Protein AF-A0A1Q6Q8V8-F1 (afdb_monomer)

Radius of gyration: 35.34 Å; Cα contacts (8 Å, |Δi|>4): 88; chains: 1; bounding box: 80×62×66 Å

Sequence (144 aa):
MAHITAYHRNDIAAAMKIPPEDFRWYAAFHDEGNHPHVHMMAWSVNPNQAYLSKDGIRQIKSTLTNQIFRQELLHVYEQKSKSRDELVVAARKAMLELAKAMREMTCTLGHYDAGFTLRTYTHATRQKQDEAAQTMGSFMAQVM

Solvent-accessible surface area (backbone atoms only — not comparable to full-atom values): 8288 Å² total; per-residue (Å²): 110,72,67,58,57,60,72,44,41,57,61,47,20,54,38,24,63,26,59,65,90,44,45,46,72,52,70,49,80,43,82,61,78,94,57,63,45,69,53,74,50,75,48,42,79,47,88,91,46,56,53,81,43,75,66,24,52,51,48,46,50,49,57,50,48,54,63,75,42,40,71,62,50,50,54,52,50,51,55,51,50,54,55,49,52,54,50,52,52,53,51,52,52,53,50,50,53,50,53,47,52,55,48,47,56,52,55,73,76,53,78,70,58,86,63,46,78,62,45,68,73,64,66,57,50,70,66,57,52,51,52,51,49,50,53,53,51,54,51,53,66,72,76,107

Secondary structure (DSSP, 8-state):
-HHHHHHTHHHHHHHTT--TTTEEEEEEEE--TT--EEEEEEEESSTT-----HHHHHHHHHHHHHHHTHHHHHHHHHHHHHHHHHHHHHHHHHHHHHHHHHHHHHHHT----TTHHHHTTT-S-HHHHHHHHHHHHHHHHHH-

Foldseek 3Di:
DVVLCVVCQVVLCVLFQHDSVQKDKDKDWDCPPVDTDIDMDIDGPDPPGTDNDPVSVVSVCVSSCCVVCVVVVVVVVVVVVVVVVVVVVVVVVVVVVVVVVVVVVCPVVPDDDPCPVVVVVVPPPVVNVVVVVVVVVVVVVVVD

Structure (mmCIF, N/CA/C/O backbone):
data_AF-A0A1Q6Q8V8-F1
#
_entry.id   AF-A0A1Q6Q8V8-F1
#
loop_
_atom_site.group_PDB
_atom_site.id
_atom_site.type_symbol
_atom_site.label_atom_id
_atom_site.label_alt_id
_atom_site.label_comp_id
_atom_site.label_asym_id
_atom_site.label_entity_id
_atom_site.label_seq_id
_atom_site.pdbx_PDB_ins_code
_atom_site.Cartn_x
_atom_site.Cartn_y
_atom_site.Cartn_z
_atom_site.occupancy
_atom_site.B_iso_or_equiv
_atom_site.auth_seq_id
_atom_site.auth_comp_id
_atom_site.auth_asym_id
_atom_site.auth_atom_id
_atom_site.pdbx_PDB_model_num
ATOM 1 N N . MET A 1 1 ? -16.178 -6.778 0.808 1.00 59.44 1 MET A N 1
ATOM 2 C CA . MET A 1 1 ? -15.399 -5.843 1.655 1.00 59.44 1 MET A CA 1
ATOM 3 C C . MET A 1 1 ? -15.274 -6.291 3.112 1.00 59.44 1 MET A C 1
ATOM 5 O O . MET A 1 1 ? -14.147 -6.384 3.572 1.00 59.44 1 MET A O 1
ATOM 9 N N . ALA A 1 2 ? -16.348 -6.667 3.821 1.00 60.12 2 ALA A N 1
ATOM 10 C CA . ALA A 1 2 ? -16.251 -7.135 5.219 1.00 60.12 2 ALA A CA 1
ATOM 11 C C . ALA A 1 2 ? -15.262 -8.310 5.443 1.00 60.12 2 ALA A C 1
ATOM 13 O O . ALA A 1 2 ? -14.530 -8.327 6.429 1.00 60.12 2 ALA A O 1
ATOM 14 N N . HIS A 1 3 ? -15.163 -9.246 4.489 1.00 74.38 3 HIS A N 1
ATOM 15 C CA . HIS A 1 3 ? -14.186 -10.345 4.535 1.00 74.38 3 HIS A CA 1
ATOM 16 C C . HIS A 1 3 ? -12.719 -9.888 4.459 1.00 74.38 3 HIS A C 1
ATOM 18 O O . HIS A 1 3 ? -11.853 -10.540 5.031 1.00 74.38 3 HIS A O 1
ATOM 24 N N . ILE A 1 4 ? -12.432 -8.765 3.790 1.00 76.62 4 ILE A N 1
ATOM 25 C CA . ILE A 1 4 ? -11.065 -8.234 3.644 1.00 76.62 4 ILE A CA 1
ATOM 26 C C . ILE A 1 4 ? -10.584 -7.663 4.978 1.00 76.62 4 ILE A C 1
ATOM 28 O O . ILE A 1 4 ? -9.469 -7.948 5.412 1.00 76.62 4 ILE A O 1
ATOM 32 N N . THR A 1 5 ? -11.445 -6.913 5.667 1.00 74.88 5 THR A N 1
ATOM 33 C CA . THR A 1 5 ? -11.140 -6.382 6.999 1.00 74.88 5 THR A CA 1
ATOM 34 C C . THR A 1 5 ? -10.969 -7.502 8.026 1.00 74.88 5 THR A C 1
ATOM 36 O O . THR A 1 5 ? -10.055 -7.445 8.844 1.00 74.88 5 THR A O 1
ATOM 39 N N . ALA A 1 6 ? -11.789 -8.556 7.945 1.00 81.38 6 ALA A N 1
ATOM 40 C CA . ALA A 1 6 ? -11.649 -9.732 8.800 1.00 81.38 6 ALA A CA 1
ATOM 41 C C . ALA A 1 6 ? -10.329 -10.481 8.559 1.00 81.38 6 ALA A C 1
ATOM 43 O O . ALA A 1 6 ? -9.670 -10.880 9.516 1.00 81.38 6 ALA A O 1
ATOM 44 N N . TYR A 1 7 ? -9.921 -10.628 7.296 1.00 88.25 7 TYR A N 1
ATOM 45 C CA . TYR A 1 7 ? -8.664 -11.277 6.927 1.00 88.25 7 TYR A CA 1
ATOM 46 C C . TYR A 1 7 ? -7.441 -10.524 7.477 1.00 88.25 7 TYR A C 1
ATOM 48 O O . TYR A 1 7 ? -6.540 -11.138 8.040 1.00 88.25 7 TYR A O 1
ATOM 56 N N . HIS A 1 8 ? -7.450 -9.190 7.409 1.00 91.62 8 HIS A N 1
ATOM 57 C CA . HIS A 1 8 ? -6.365 -8.336 7.914 1.00 91.62 8 HIS A CA 1
ATOM 58 C C . HIS A 1 8 ? -6.530 -7.894 9.372 1.00 91.62 8 HIS A C 1
ATOM 60 O O . HIS A 1 8 ? -5.829 -6.990 9.831 1.00 91.62 8 HIS A O 1
ATOM 66 N N . ARG A 1 9 ? -7.432 -8.525 10.133 1.00 92.75 9 ARG A N 1
ATOM 67 C CA . ARG A 1 9 ? -7.723 -8.167 11.530 1.00 92.75 9 ARG A CA 1
ATOM 68 C C . ARG A 1 9 ? -6.455 -8.012 12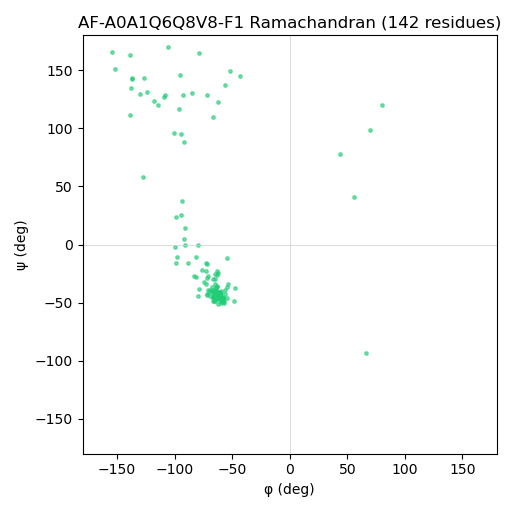.370 1.00 92.75 9 ARG A C 1
ATOM 70 O O . ARG A 1 9 ? -6.311 -7.029 13.091 1.00 92.75 9 ARG A O 1
ATOM 77 N N . ASN A 1 10 ? -5.549 -8.983 12.286 1.00 94.62 10 ASN A N 1
ATOM 78 C CA . ASN A 1 10 ? -4.348 -9.006 13.119 1.00 94.62 10 ASN A CA 1
ATOM 79 C C . ASN A 1 10 ? -3.302 -7.983 12.653 1.00 94.62 10 ASN A C 1
ATOM 81 O O . ASN A 1 10 ? -2.623 -7.400 13.493 1.00 94.62 10 ASN A O 1
ATOM 85 N N . ASP A 1 11 ? -3.223 -7.703 11.350 1.00 95.12 11 ASP A N 1
ATOM 86 C CA . ASP A 1 11 ? -2.351 -6.651 10.814 1.00 95.12 11 ASP A CA 1
ATOM 87 C C . ASP A 1 11 ? -2.797 -5.267 11.309 1.00 95.12 11 ASP A C 1
ATOM 89 O O . ASP A 1 11 ? -1.976 -4.444 11.718 1.00 95.12 11 ASP A O 1
ATOM 93 N N . ILE A 1 12 ? -4.113 -5.023 11.320 1.00 94.25 12 ILE A N 1
ATOM 94 C CA . ILE A 1 12 ? -4.708 -3.781 11.830 1.00 94.25 12 ILE A CA 1
ATOM 95 C C . ILE A 1 12 ? -4.477 -3.666 13.343 1.00 94.25 12 ILE A C 1
ATOM 97 O O . ILE A 1 12 ? -4.047 -2.613 13.815 1.00 94.25 12 ILE A O 1
ATOM 101 N N . ALA A 1 13 ? -4.698 -4.749 14.096 1.00 95.06 13 ALA A N 1
ATOM 102 C CA . ALA A 1 13 ? -4.440 -4.792 15.535 1.00 95.06 13 ALA A CA 1
ATOM 103 C C . ALA A 1 13 ? -2.971 -4.464 15.860 1.00 95.06 13 ALA A C 1
ATOM 105 O O . ALA A 1 13 ? -2.694 -3.600 16.694 1.00 95.06 13 ALA A O 1
ATOM 106 N N . ALA A 1 14 ? -2.030 -5.077 15.134 1.00 95.50 14 ALA A N 1
ATOM 107 C CA . ALA A 1 14 ? -0.600 -4.840 15.301 1.00 95.50 14 ALA A CA 1
ATOM 108 C C . ALA A 1 14 ? -0.214 -3.382 14.998 1.00 95.50 14 ALA A C 1
ATOM 110 O O . ALA A 1 14 ? 0.503 -2.759 15.782 1.00 95.50 14 ALA A O 1
ATOM 111 N N . ALA A 1 15 ? -0.743 -2.803 13.914 1.00 95.56 15 ALA A N 1
ATOM 112 C CA . ALA A 1 15 ? -0.498 -1.406 13.550 1.00 95.56 15 ALA A CA 1
ATOM 113 C C . ALA A 1 15 ? -1.034 -0.405 14.593 1.00 95.56 15 ALA A C 1
ATOM 115 O O . ALA A 1 15 ? -0.505 0.701 14.722 1.00 95.56 15 ALA A O 1
ATOM 116 N N . MET A 1 16 ? -2.057 -0.797 15.357 1.00 94.88 16 MET A N 1
ATOM 117 C CA . MET A 1 16 ? -2.611 -0.025 16.473 1.00 94.88 16 MET A CA 1
ATOM 118 C C . MET A 1 16 ? -1.956 -0.346 17.823 1.00 94.88 16 MET A C 1
ATOM 120 O O . MET A 1 16 ? -2.341 0.247 18.830 1.00 94.88 16 MET A O 1
ATOM 124 N N . LYS A 1 17 ? -0.981 -1.264 17.872 1.00 94.94 17 LYS A N 1
ATOM 125 C CA . LYS A 1 17 ? -0.380 -1.788 19.111 1.00 94.94 17 LYS A CA 1
ATOM 126 C C . LYS A 1 17 ? -1.420 -2.377 20.075 1.00 94.94 17 LYS A C 1
ATOM 128 O O . LYS A 1 17 ? -1.355 -2.148 21.282 1.00 94.94 17 LYS A O 1
ATOM 133 N N . ILE A 1 18 ? -2.394 -3.105 19.535 1.00 96.12 18 ILE A N 1
ATOM 134 C CA . ILE A 1 18 ? -3.420 -3.814 20.304 1.00 96.12 18 ILE A CA 1
ATOM 135 C C . ILE A 1 18 ? -3.140 -5.319 20.190 1.00 96.12 18 ILE A C 1
ATOM 137 O O . ILE A 1 18 ? -3.023 -5.815 19.065 1.00 96.12 18 ILE A O 1
ATOM 141 N N . PRO A 1 19 ? -3.043 -6.060 21.309 1.00 95.19 19 PRO A N 1
ATOM 142 C CA . PRO A 1 19 ? -2.992 -7.516 21.267 1.00 95.19 19 PRO A CA 1
ATOM 143 C C . PRO A 1 19 ? -4.213 -8.086 20.522 1.00 95.19 19 PRO A C 1
ATOM 145 O O . PRO A 1 19 ? -5.329 -7.594 20.719 1.00 95.19 19 PRO A O 1
ATOM 148 N N . PRO A 1 20 ? -4.059 -9.100 19.651 1.00 94.31 20 PRO A N 1
ATOM 149 C CA . PRO A 1 20 ? -5.176 -9.639 18.880 1.00 94.31 20 PRO A CA 1
ATOM 150 C C . PRO A 1 20 ? -6.383 -10.056 19.730 1.00 94.31 20 PRO A C 1
ATOM 152 O O . PRO A 1 20 ? -7.511 -9.909 19.279 1.00 94.31 20 PRO A O 1
ATOM 155 N N . GLU A 1 21 ? -6.191 -10.558 20.940 1.00 95.81 21 GLU A N 1
ATOM 156 C CA . GLU A 1 21 ? -7.236 -10.948 21.893 1.00 95.81 21 GLU A CA 1
ATOM 157 C C . GLU A 1 21 ? -8.110 -9.766 22.352 1.00 95.81 21 GLU A C 1
ATOM 159 O O . GLU A 1 21 ? -9.338 -9.890 22.460 1.00 95.81 21 GLU A O 1
ATOM 164 N N . ASP A 1 22 ? -7.496 -8.596 22.505 1.00 96.56 22 ASP A N 1
ATOM 165 C CA . ASP A 1 22 ? -8.126 -7.368 22.988 1.00 96.56 22 ASP A CA 1
ATOM 166 C C . ASP A 1 22 ? -8.753 -6.552 21.850 1.00 96.56 22 ASP A C 1
ATOM 168 O O . ASP A 1 22 ? -9.590 -5.675 22.074 1.00 96.56 22 ASP A O 1
ATOM 172 N N . PHE A 1 23 ? -8.387 -6.861 20.604 1.00 95.81 23 PHE A N 1
ATOM 173 C CA . PHE A 1 23 ? -8.828 -6.126 19.429 1.00 95.81 23 PHE A CA 1
ATOM 174 C C . PHE A 1 23 ? -10.307 -6.366 19.102 1.00 95.81 23 PHE A C 1
ATOM 176 O O . PHE A 1 23 ? -10.777 -7.505 18.950 1.00 95.81 23 PHE A O 1
ATOM 183 N N . ARG A 1 24 ? -11.051 -5.273 18.934 1.00 95.12 24 ARG A N 1
ATOM 184 C CA . ARG A 1 24 ? -12.440 -5.253 18.469 1.00 95.12 24 ARG A CA 1
ATOM 185 C C . ARG A 1 24 ? -12.555 -4.314 17.283 1.00 95.12 24 ARG A C 1
ATOM 187 O O . ARG A 1 24 ? -11.896 -3.279 17.225 1.00 95.12 24 ARG A O 1
ATOM 194 N N . TRP A 1 25 ? -13.390 -4.694 16.327 1.00 94.12 25 TRP A N 1
ATOM 195 C CA . TRP A 1 25 ? -13.631 -3.884 15.148 1.00 94.12 25 TRP A CA 1
ATOM 196 C C . TRP A 1 25 ? -15.029 -4.133 14.600 1.00 94.12 25 TRP A C 1
ATOM 198 O O . TRP A 1 25 ? -15.575 -5.226 14.738 1.00 94.12 25 TRP A O 1
ATOM 208 N N . TYR A 1 26 ? -15.575 -3.109 13.958 1.00 93.56 26 TYR A N 1
ATOM 209 C CA . TYR A 1 26 ? -16.769 -3.184 13.130 1.00 93.56 26 TYR A CA 1
ATOM 210 C C . TYR A 1 26 ? -16.533 -2.378 11.864 1.00 93.56 26 TYR A C 1
ATOM 212 O O . TYR A 1 26 ? -15.892 -1.327 11.901 1.00 93.56 26 TYR A O 1
ATOM 220 N N . ALA A 1 27 ? -17.058 -2.867 10.745 1.00 91.00 27 ALA A N 1
ATOM 221 C CA . ALA A 1 27 ? -17.010 -2.144 9.489 1.00 91.00 27 ALA A CA 1
ATOM 222 C C . ALA A 1 27 ? -18.346 -2.230 8.754 1.00 91.00 27 ALA A C 1
ATOM 224 O O . ALA A 1 27 ? -18.987 -3.280 8.745 1.00 91.00 27 ALA A O 1
ATOM 225 N N . ALA A 1 28 ? -18.726 -1.132 8.112 1.00 90.25 28 ALA A N 1
ATOM 226 C CA . ALA A 1 28 ? -19.900 -1.036 7.260 1.00 90.25 28 ALA A CA 1
ATOM 227 C C . ALA A 1 28 ? -19.471 -0.548 5.877 1.00 90.25 28 ALA A C 1
ATOM 229 O O . ALA A 1 28 ? -18.706 0.409 5.758 1.00 90.25 28 ALA A O 1
ATOM 230 N N . PHE A 1 29 ? -19.938 -1.235 4.838 1.00 89.00 29 PHE A N 1
ATOM 231 C CA . PHE A 1 29 ? -19.724 -0.837 3.453 1.00 89.00 29 PHE A CA 1
ATOM 232 C C . PHE A 1 29 ? -20.897 0.017 2.985 1.00 89.00 29 PHE A C 1
ATOM 234 O O . PHE A 1 29 ? -22.046 -0.394 3.142 1.00 89.00 29 PHE A O 1
ATOM 241 N N . HIS A 1 30 ? -20.595 1.181 2.423 1.00 91.00 30 HIS A N 1
ATOM 242 C CA . HIS A 1 30 ? -21.561 2.105 1.856 1.00 91.00 30 HIS A CA 1
ATOM 243 C C . HIS A 1 30 ? -21.316 2.198 0.350 1.00 91.00 30 HIS A C 1
ATOM 245 O O . HIS A 1 30 ? -20.229 2.579 -0.091 1.00 91.00 30 HIS A O 1
ATOM 251 N N . ASP A 1 31 ? -22.333 1.832 -0.428 1.00 89.31 31 ASP A N 1
ATOM 252 C CA . ASP A 1 31 ? -22.331 1.975 -1.879 1.00 89.31 31 ASP A CA 1
ATOM 253 C C . ASP A 1 31 ? -22.938 3.329 -2.257 1.00 89.31 31 ASP A C 1
ATOM 255 O O . ASP A 1 31 ? -24.147 3.468 -2.434 1.00 89.31 31 ASP A O 1
ATOM 259 N N . GLU A 1 32 ? -22.090 4.353 -2.313 1.00 89.25 32 GLU A N 1
ATOM 260 C CA . GLU A 1 32 ? -22.471 5.708 -2.722 1.00 89.25 32 GLU A CA 1
ATOM 261 C C . GLU A 1 32 ? -22.220 5.925 -4.229 1.00 89.25 32 GLU A C 1
ATOM 263 O O . GLU A 1 32 ? -21.745 6.976 -4.670 1.00 89.25 32 GLU A O 1
ATOM 268 N N . GLY A 1 33 ? -22.472 4.889 -5.038 1.00 88.62 33 GLY A N 1
ATOM 269 C CA . GLY A 1 33 ? -22.323 4.907 -6.492 1.00 88.62 33 GLY A CA 1
ATOM 270 C C . GLY A 1 33 ? -20.867 5.057 -6.934 1.00 88.62 33 GLY A C 1
ATOM 271 O O . GLY A 1 33 ? -20.141 4.077 -7.059 1.00 88.62 33 GLY A O 1
ATOM 272 N N . ASN A 1 34 ? -20.422 6.294 -7.173 1.00 88.88 34 ASN A N 1
ATOM 273 C CA . ASN A 1 34 ? -19.052 6.578 -7.626 1.00 88.88 34 ASN A CA 1
ATOM 274 C C . ASN A 1 34 ? -18.021 6.605 -6.487 1.00 88.88 34 ASN A C 1
ATOM 276 O O . ASN A 1 34 ? -16.821 6.637 -6.754 1.00 88.88 34 ASN A O 1
ATOM 280 N N . HIS A 1 35 ? -18.469 6.595 -5.229 1.00 85.50 35 HIS A N 1
ATOM 281 C CA . HIS A 1 35 ? -17.589 6.632 -4.058 1.00 85.50 35 HIS A CA 1
ATOM 282 C C . HIS A 1 35 ? -17.906 5.499 -3.076 1.00 85.50 35 HIS A C 1
ATOM 284 O O . HIS A 1 35 ? -18.214 5.764 -1.911 1.00 85.50 35 HIS A O 1
ATOM 290 N N . PRO A 1 36 ? -17.838 4.226 -3.507 1.00 87.31 36 PRO A N 1
ATOM 291 C CA . PRO A 1 36 ? -18.027 3.111 -2.596 1.00 87.31 36 PRO A CA 1
ATOM 292 C C . PRO A 1 36 ? -16.925 3.150 -1.531 1.00 87.31 36 PRO A C 1
ATOM 294 O O . PRO A 1 36 ? -15.732 3.147 -1.844 1.00 87.31 36 PRO A O 1
ATOM 297 N N . HIS A 1 37 ? -17.310 3.209 -0.259 1.00 90.12 37 HIS A N 1
ATOM 298 C CA . HIS A 1 37 ? -16.365 3.323 0.847 1.00 90.12 37 HIS A CA 1
ATOM 299 C C . HIS A 1 37 ? -16.764 2.446 2.031 1.00 90.12 37 HIS A C 1
ATOM 301 O O . HIS A 1 37 ? -17.880 1.944 2.138 1.00 90.12 37 HIS A O 1
ATOM 307 N N . VAL A 1 38 ? -15.803 2.210 2.921 1.00 86.88 38 VAL A N 1
ATOM 308 C CA . VAL A 1 38 ? -16.011 1.442 4.148 1.00 86.88 38 VAL A CA 1
ATOM 309 C C . VAL A 1 38 ? -15.747 2.357 5.331 1.00 86.88 38 VAL A C 1
ATOM 311 O O . VAL A 1 38 ? -14.649 2.897 5.467 1.00 86.88 38 VAL A O 1
ATOM 314 N N . HIS A 1 39 ? -16.730 2.485 6.214 1.00 90.88 39 HIS A N 1
ATOM 315 C CA . HIS A 1 39 ? -16.503 3.022 7.548 1.00 90.88 39 HIS A CA 1
ATOM 316 C C . HIS A 1 39 ? -16.035 1.894 8.452 1.00 90.88 39 HIS A C 1
ATOM 318 O O . HIS A 1 39 ? -16.661 0.837 8.496 1.00 90.88 39 HIS A O 1
ATOM 324 N N . MET A 1 40 ? -14.942 2.111 9.176 1.00 88.88 40 MET A N 1
ATOM 325 C CA . MET A 1 40 ? -14.401 1.134 10.111 1.00 88.88 40 MET A CA 1
ATOM 326 C C . MET A 1 40 ? -14.137 1.791 11.459 1.00 88.88 40 MET A C 1
ATOM 328 O O . MET A 1 40 ? -13.458 2.812 11.541 1.00 88.88 40 MET A O 1
ATOM 332 N N . MET A 1 41 ? -14.644 1.155 12.508 1.00 91.50 41 MET A N 1
ATOM 333 C CA . MET A 1 41 ? -14.349 1.457 13.901 1.00 91.50 41 MET A CA 1
ATOM 334 C C . MET A 1 41 ? -13.481 0.326 14.442 1.00 91.50 41 MET A C 1
ATOM 336 O O . MET A 1 41 ? -13.838 -0.841 14.292 1.00 91.50 41 MET A O 1
ATOM 340 N N . ALA A 1 42 ? -12.353 0.653 15.064 1.00 92.31 42 ALA A N 1
ATOM 341 C CA . ALA A 1 42 ? -11.435 -0.318 15.649 1.00 92.31 42 ALA A CA 1
ATOM 342 C C . ALA A 1 42 ? -10.945 0.192 17.008 1.00 92.31 42 ALA A C 1
ATOM 344 O O . ALA A 1 42 ? -10.614 1.371 17.136 1.00 92.31 42 ALA A O 1
ATOM 345 N N . TRP A 1 43 ? -10.935 -0.670 18.023 1.00 94.44 43 TRP A N 1
ATOM 346 C CA . TRP A 1 43 ? -10.600 -0.300 19.400 1.00 94.44 43 TRP A CA 1
ATOM 347 C C . TRP A 1 43 ? -10.063 -1.492 20.204 1.00 94.44 43 TRP A C 1
ATOM 349 O O . TRP A 1 43 ? -10.185 -2.647 19.788 1.00 94.44 43 TRP A O 1
ATOM 359 N N . SER A 1 44 ? -9.461 -1.203 21.362 1.00 95.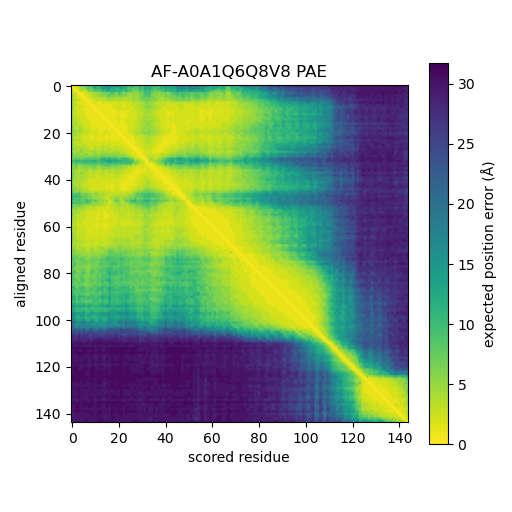44 44 SER A N 1
ATOM 360 C CA . SER A 1 44 ? -9.130 -2.217 22.369 1.00 95.44 44 SER A CA 1
ATOM 361 C C . SER A 1 44 ? -10.232 -2.292 23.426 1.00 95.44 44 SER A C 1
ATOM 363 O O . SER A 1 44 ? -10.816 -1.270 23.786 1.00 95.44 44 SER A O 1
ATOM 365 N N . VAL A 1 45 ? -10.497 -3.488 23.958 1.00 96.19 45 VAL A N 1
ATOM 366 C CA . VAL A 1 45 ? -11.323 -3.657 25.171 1.00 96.19 45 VAL A CA 1
ATOM 367 C C . VAL A 1 45 ? -10.697 -2.999 26.407 1.00 96.19 45 VAL A C 1
ATOM 369 O O . VAL A 1 45 ? -11.419 -2.651 27.337 1.00 96.19 45 VAL A O 1
ATOM 372 N N . ASN A 1 46 ? -9.377 -2.796 26.408 1.00 94.56 46 ASN A N 1
ATOM 373 C CA . ASN A 1 46 ? -8.641 -2.133 27.478 1.00 94.56 46 ASN A CA 1
ATOM 374 C C . ASN A 1 46 ? -8.438 -0.642 27.133 1.00 94.56 46 ASN A C 1
ATOM 376 O O . ASN A 1 46 ? -7.719 -0.341 26.179 1.00 94.56 46 ASN A O 1
ATOM 380 N N . PRO A 1 47 ? -8.988 0.312 27.913 1.00 88.31 47 PRO A N 1
ATOM 381 C CA . PRO A 1 47 ? -8.982 1.742 27.562 1.00 88.31 47 PRO A CA 1
ATOM 382 C C . PRO A 1 47 ? -7.595 2.391 27.453 1.00 88.31 47 PRO A C 1
ATOM 384 O O . PRO A 1 47 ? -7.437 3.393 26.766 1.00 88.31 47 PRO A O 1
ATOM 387 N N . ASN A 1 48 ? -6.593 1.827 28.135 1.00 88.94 48 ASN A N 1
ATOM 388 C CA . ASN A 1 48 ? -5.213 2.330 28.140 1.00 88.94 48 ASN A CA 1
ATOM 389 C C . ASN A 1 48 ? -4.332 1.683 27.058 1.00 88.94 48 ASN A C 1
ATOM 391 O O . ASN A 1 48 ? -3.121 1.896 27.026 1.00 88.94 48 ASN A O 1
ATOM 395 N N . GLN A 1 49 ? -4.924 0.850 26.206 1.00 85.81 49 GLN A N 1
ATOM 396 C CA . GLN A 1 49 ? -4.282 0.267 25.038 1.00 85.81 49 GLN A CA 1
ATOM 397 C C . GLN A 1 49 ? -4.794 0.957 23.770 1.00 85.81 49 GLN A C 1
ATOM 399 O O . GLN A 1 49 ? -5.789 1.673 23.798 1.00 85.81 49 GLN A O 1
ATOM 404 N N . ALA A 1 50 ? -4.145 0.662 22.644 1.00 83.06 50 ALA A N 1
ATOM 405 C CA . ALA A 1 50 ? -4.305 1.322 21.352 1.00 83.06 50 ALA A CA 1
ATOM 406 C C . ALA A 1 50 ? -3.542 2.648 21.242 1.00 83.06 50 ALA A C 1
ATOM 408 O O . ALA A 1 50 ? -3.782 3.619 21.952 1.00 83.06 50 ALA A O 1
ATOM 409 N N . TYR A 1 51 ? -2.632 2.695 20.274 1.00 88.06 51 TYR A N 1
ATOM 410 C CA . TYR A 1 51 ? -1.973 3.917 19.844 1.00 88.06 51 TYR A CA 1
ATOM 411 C C . TYR A 1 51 ? -1.881 3.923 18.325 1.00 88.06 51 TYR A C 1
ATOM 413 O O . TYR A 1 51 ? -1.143 3.137 17.728 1.00 88.06 51 TYR A O 1
ATOM 421 N N . LEU A 1 52 ? -2.626 4.828 17.696 1.00 89.25 52 LEU A N 1
ATOM 422 C CA . LEU A 1 52 ? -2.629 4.973 16.250 1.00 89.25 52 LEU A CA 1
ATOM 423 C C . LEU A 1 52 ? -1.631 6.058 15.832 1.00 89.25 52 LEU A C 1
ATOM 425 O O . LEU A 1 52 ? -1.935 7.250 15.833 1.00 89.25 52 LEU A O 1
ATOM 429 N N . SER A 1 53 ? -0.417 5.634 15.485 1.00 92.56 53 SER A N 1
ATOM 430 C CA . SER A 1 53 ? 0.615 6.532 14.962 1.00 92.56 53 SER A CA 1
ATOM 431 C C . SER A 1 53 ? 0.382 6.857 13.482 1.00 92.56 53 SER A C 1
ATOM 433 O O . SER A 1 53 ? -0.340 6.149 12.778 1.00 92.56 53 SER A O 1
ATOM 435 N N . LYS A 1 54 ? 1.052 7.897 12.967 1.00 95.56 54 LYS A N 1
ATOM 436 C CA . LYS A 1 54 ? 1.058 8.198 11.522 1.00 95.56 54 LYS A CA 1
ATOM 437 C C . LYS A 1 54 ? 1.541 7.002 10.691 1.00 95.56 54 LYS A C 1
ATOM 439 O O . LYS A 1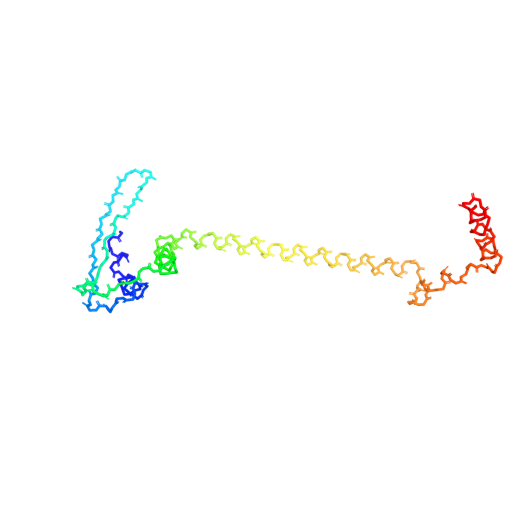 54 ? 0.960 6.714 9.645 1.00 95.56 54 LYS A O 1
ATOM 444 N N . ASP A 1 55 ? 2.552 6.289 11.180 1.00 94.38 55 ASP A N 1
ATOM 445 C CA . ASP A 1 55 ? 3.077 5.091 10.522 1.00 94.38 55 ASP A CA 1
ATOM 446 C C . ASP A 1 55 ? 2.086 3.928 10.582 1.00 94.38 55 ASP A C 1
ATOM 448 O O . ASP A 1 55 ? 1.884 3.260 9.571 1.00 94.38 55 ASP A O 1
ATOM 452 N N . GLY A 1 56 ? 1.388 3.742 11.707 1.00 93.88 56 GLY A N 1
ATOM 453 C CA . GLY A 1 56 ? 0.316 2.754 11.834 1.00 93.88 56 GLY A CA 1
ATOM 454 C C . GLY A 1 56 ? -0.826 3.021 10.848 1.00 93.88 56 GLY A C 1
ATOM 455 O O . GLY A 1 56 ? -1.258 2.114 10.139 1.00 93.88 56 GLY A O 1
ATOM 456 N N . ILE A 1 57 ? -1.248 4.285 10.701 1.00 93.75 57 ILE A N 1
ATOM 457 C CA . ILE A 1 57 ? -2.237 4.694 9.685 1.00 93.75 57 ILE A CA 1
ATOM 458 C C . ILE A 1 57 ? -1.732 4.359 8.281 1.00 93.75 57 ILE A C 1
ATOM 460 O O . ILE A 1 57 ? -2.480 3.818 7.464 1.00 93.75 57 ILE A O 1
ATOM 464 N N . ARG A 1 58 ? -0.470 4.684 7.981 1.00 95.56 58 ARG A N 1
ATOM 465 C CA . ARG A 1 58 ? 0.138 4.397 6.678 1.00 95.56 58 ARG A CA 1
ATOM 466 C C . ARG A 1 58 ? 0.182 2.895 6.402 1.00 95.56 58 ARG A C 1
ATOM 468 O O . ARG A 1 58 ? -0.117 2.489 5.282 1.00 95.56 58 ARG A O 1
ATOM 475 N N . GLN A 1 59 ? 0.518 2.087 7.403 1.00 94.94 59 GLN A N 1
ATOM 476 C CA . GLN A 1 59 ? 0.581 0.635 7.291 1.00 94.94 59 GLN A CA 1
ATOM 477 C C . GLN A 1 59 ? -0.803 0.037 7.027 1.00 94.94 59 GLN A C 1
ATOM 479 O O . GLN A 1 59 ? -0.955 -0.690 6.050 1.00 94.94 59 GLN A O 1
ATOM 484 N N . ILE A 1 60 ? -1.824 0.422 7.803 1.00 93.12 60 ILE A N 1
ATOM 485 C CA . ILE A 1 60 ? -3.213 -0.023 7.595 1.00 93.12 60 ILE A CA 1
ATOM 486 C C . ILE A 1 60 ? -3.688 0.333 6.183 1.00 93.12 60 ILE A C 1
ATOM 488 O O . ILE A 1 60 ? -4.192 -0.531 5.466 1.00 93.12 60 ILE A O 1
ATOM 492 N N . LYS A 1 61 ? -3.482 1.587 5.754 1.00 92.56 61 LYS A N 1
ATOM 493 C CA . LYS A 1 61 ? -3.841 2.034 4.399 1.00 92.56 61 LYS A CA 1
ATOM 494 C C . LYS A 1 61 ? -3.135 1.205 3.331 1.00 92.56 61 LYS A C 1
ATOM 496 O O . LYS A 1 61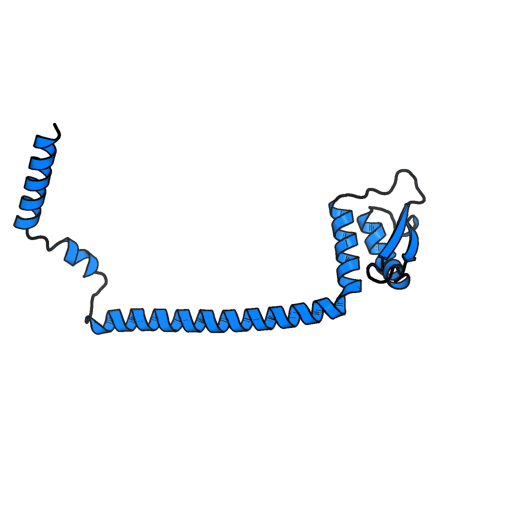 ? -3.785 0.734 2.410 1.00 92.56 61 LYS A O 1
ATOM 501 N N . SER A 1 62 ? -1.825 1.002 3.465 1.00 93.00 62 SER A N 1
ATOM 502 C CA . SER A 1 62 ? -1.033 0.224 2.508 1.00 93.00 62 SER A CA 1
ATOM 503 C C . SER A 1 62 ? -1.533 -1.218 2.396 1.00 93.00 62 SER A C 1
ATOM 505 O O . SER A 1 62 ? -1.797 -1.690 1.292 1.00 93.00 62 SER A O 1
ATOM 507 N N . THR A 1 63 ? -1.716 -1.904 3.528 1.00 93.19 63 THR A N 1
ATOM 508 C CA . THR A 1 63 ? -2.195 -3.291 3.562 1.00 93.19 63 THR A CA 1
ATOM 509 C C . THR A 1 63 ? -3.556 -3.422 2.884 1.00 93.19 63 THR A C 1
ATOM 511 O O . THR A 1 63 ? -3.719 -4.254 1.994 1.00 93.19 63 THR A O 1
ATOM 514 N N . LEU A 1 64 ? -4.514 -2.561 3.242 1.00 91.19 64 LEU A N 1
ATOM 515 C CA . LEU A 1 64 ? -5.857 -2.611 2.666 1.00 91.19 64 LEU A CA 1
ATOM 516 C C . LEU A 1 64 ? -5.856 -2.262 1.174 1.00 91.19 64 LEU A C 1
ATOM 518 O O . LEU A 1 64 ? -6.450 -2.994 0.390 1.00 91.19 64 LEU A O 1
ATOM 522 N N . THR A 1 65 ? -5.156 -1.204 0.756 1.00 90.31 65 THR A N 1
ATOM 523 C CA . THR A 1 65 ? -5.067 -0.808 -0.659 1.00 90.31 65 THR A CA 1
ATOM 524 C C . THR A 1 65 ? -4.458 -1.915 -1.516 1.00 90.31 65 THR A C 1
ATOM 526 O O . THR A 1 65 ? -5.003 -2.236 -2.568 1.00 90.31 65 THR A O 1
ATOM 529 N N . ASN 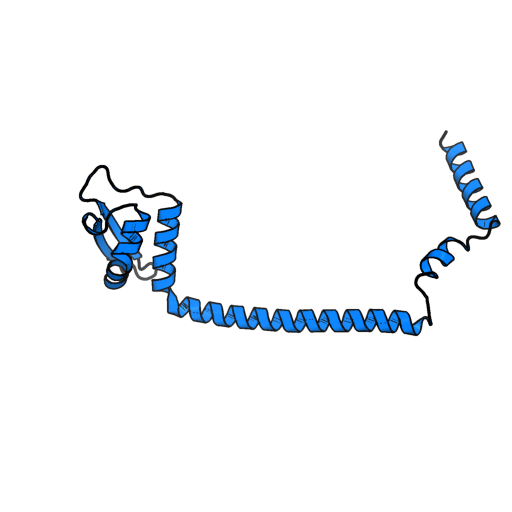A 1 66 ? -3.368 -2.541 -1.063 1.00 90.69 66 ASN A N 1
ATOM 530 C CA . ASN A 1 66 ? -2.707 -3.604 -1.823 1.00 90.69 66 ASN A CA 1
ATOM 531 C C . ASN A 1 66 ? -3.564 -4.868 -1.947 1.00 90.69 66 ASN A C 1
ATOM 533 O O . ASN A 1 66 ? -3.433 -5.589 -2.933 1.00 90.69 66 ASN A O 1
ATOM 537 N N . GLN A 1 67 ? -4.429 -5.142 -0.966 1.00 90.56 67 GLN A N 1
ATOM 538 C CA . GLN A 1 67 ? -5.358 -6.266 -1.032 1.00 90.56 67 GLN A CA 1
ATOM 539 C C . GLN A 1 67 ? -6.581 -5.948 -1.899 1.00 90.56 67 GLN A C 1
ATOM 541 O O . GLN A 1 67 ? -6.989 -6.789 -2.696 1.00 90.56 67 GLN A O 1
ATOM 546 N N . ILE A 1 68 ? -7.165 -4.755 -1.745 1.00 89.06 68 ILE A N 1
ATOM 547 C CA . ILE A 1 68 ? -8.367 -4.332 -2.477 1.00 89.06 68 ILE A CA 1
ATOM 548 C C . ILE A 1 68 ? -8.065 -4.207 -3.968 1.00 89.06 68 ILE A C 1
ATOM 550 O O . ILE A 1 68 ? -8.793 -4.769 -4.774 1.00 89.06 68 ILE A O 1
ATOM 554 N N . PHE A 1 69 ? -6.972 -3.529 -4.317 1.00 88.94 69 PHE A N 1
ATOM 555 C CA . PHE A 1 69 ? -6.618 -3.226 -5.705 1.00 88.94 69 PHE A CA 1
ATOM 556 C C . PHE A 1 69 ? -5.577 -4.186 -6.273 1.00 88.94 69 PHE A C 1
ATOM 558 O O . PHE A 1 69 ? -4.807 -3.834 -7.167 1.00 88.94 69 PHE A O 1
ATOM 565 N N . ARG A 1 70 ? -5.469 -5.395 -5.709 1.00 90.00 70 ARG A N 1
ATOM 566 C CA . ARG A 1 70 ? -4.400 -6.331 -6.069 1.00 90.00 70 ARG A CA 1
ATOM 567 C C . ARG A 1 70 ? -4.385 -6.619 -7.570 1.00 90.00 70 ARG A C 1
ATOM 569 O O . ARG A 1 70 ? -3.312 -6.684 -8.160 1.00 90.00 70 ARG A O 1
ATOM 576 N N . GLN A 1 71 ? -5.555 -6.813 -8.175 1.00 89.06 71 GLN A N 1
ATOM 577 C CA . GLN A 1 71 ? -5.672 -7.169 -9.590 1.00 89.06 71 GLN A CA 1
ATOM 578 C C . GLN A 1 71 ? -5.324 -5.988 -10.502 1.00 89.06 71 GLN A C 1
ATOM 580 O O . GLN A 1 71 ? -4.574 -6.144 -11.462 1.00 89.06 71 GLN A O 1
ATOM 585 N N . GLU A 1 72 ? -5.791 -4.795 -10.157 1.00 89.31 72 GLU A N 1
ATOM 586 C CA . GLU A 1 72 ? -5.510 -3.548 -10.861 1.00 89.31 72 GLU A CA 1
ATOM 587 C C . GLU A 1 72 ? -4.017 -3.208 -10.784 1.00 89.31 72 GLU A C 1
ATOM 589 O O . GLU A 1 72 ? -3.392 -2.862 -11.789 1.00 89.31 72 GLU A O 1
ATOM 594 N N . LEU A 1 73 ? -3.414 -3.377 -9.604 1.00 90.06 73 LEU A N 1
ATOM 595 C CA . LEU A 1 73 ? -1.988 -3.151 -9.387 1.00 90.06 73 LEU A CA 1
ATOM 596 C C . LEU A 1 73 ? -1.120 -4.122 -10.193 1.00 90.06 73 LEU A C 1
ATOM 598 O O . LEU A 1 73 ? -0.081 -3.704 -10.699 1.00 90.06 73 LEU A O 1
ATOM 602 N N . LEU A 1 74 ? -1.533 -5.386 -10.361 1.00 91.06 74 LEU A N 1
ATOM 603 C CA . LEU A 1 74 ? -0.804 -6.343 -11.205 1.00 91.06 74 LEU A CA 1
ATOM 604 C C . LEU A 1 74 ? -0.681 -5.839 -12.644 1.00 91.06 74 LEU A C 1
ATOM 606 O O . LEU A 1 74 ? 0.419 -5.845 -13.197 1.00 91.06 74 LEU A O 1
ATOM 610 N N . HIS A 1 75 ? -1.775 -5.339 -13.220 1.00 88.69 75 HIS A N 1
ATOM 611 C CA . HIS A 1 75 ? -1.755 -4.803 -14.578 1.00 88.69 75 HIS A CA 1
ATOM 612 C C . HIS A 1 75 ? -0.851 -3.568 -14.695 1.00 88.69 75 HIS A C 1
ATOM 614 O O . HIS A 1 75 ? -0.041 -3.460 -15.617 1.00 88.69 75 HIS A O 1
ATOM 620 N N . VAL A 1 76 ? -0.919 -2.660 -13.717 1.00 91.12 76 VAL A N 1
ATOM 621 C CA . VAL A 1 76 ? -0.036 -1.483 -13.664 1.00 91.12 76 VAL A CA 1
ATOM 622 C C . VAL A 1 76 ? 1.435 -1.896 -13.556 1.00 91.12 76 VAL A C 1
ATOM 624 O O . VAL A 1 76 ? 2.296 -1.306 -14.214 1.00 91.12 76 VAL A O 1
ATOM 627 N N . TYR A 1 77 ? 1.758 -2.914 -12.754 1.00 90.06 77 TYR A N 1
ATOM 628 C CA . TYR A 1 77 ? 3.132 -3.399 -12.622 1.00 90.06 77 TYR A CA 1
ATOM 629 C C . TYR A 1 77 ? 3.653 -4.060 -13.894 1.00 90.06 77 TYR A C 1
ATOM 631 O O . TYR A 1 77 ? 4.827 -3.877 -14.226 1.00 90.06 77 TYR A O 1
ATOM 639 N N . GLU A 1 78 ? 2.805 -4.776 -14.623 1.00 92.44 78 GLU A N 1
ATOM 640 C CA . GLU A 1 78 ? 3.153 -5.355 -15.918 1.00 92.44 78 GLU A CA 1
ATOM 641 C C . GLU A 1 78 ? 3.499 -4.256 -16.932 1.00 92.44 78 GLU A C 1
ATOM 643 O O . GLU A 1 78 ? 4.598 -4.251 -17.495 1.00 92.44 78 GLU A O 1
ATOM 648 N N . GLN A 1 79 ? 2.624 -3.257 -17.081 1.00 93.00 79 GLN A N 1
ATOM 649 C CA . GLN A 1 79 ? 2.864 -2.105 -17.955 1.00 93.00 79 GLN A CA 1
ATOM 650 C C . GLN A 1 79 ? 4.143 -1.348 -17.574 1.00 93.00 79 GLN A C 1
ATOM 652 O O . GLN A 1 79 ? 4.968 -1.027 -18.434 1.00 93.00 79 GLN A O 1
ATOM 657 N N . LYS A 1 80 ? 4.349 -1.102 -16.274 1.00 94.62 80 LYS A N 1
ATOM 658 C CA . LYS A 1 80 ? 5.556 -0.443 -15.760 1.00 94.62 80 LYS A CA 1
ATOM 659 C C . LYS A 1 80 ? 6.819 -1.237 -16.088 1.00 94.62 80 LYS A C 1
ATOM 661 O O . LYS A 1 80 ? 7.837 -0.644 -16.439 1.00 94.62 80 LYS A O 1
ATOM 666 N N . SER A 1 81 ? 6.765 -2.560 -15.959 1.00 95.62 81 SER A N 1
ATOM 667 C CA . SER A 1 81 ? 7.905 -3.439 -16.230 1.00 95.62 81 SER A CA 1
ATOM 668 C C . SER A 1 81 ? 8.267 -3.412 -17.709 1.00 95.62 81 SER A C 1
ATOM 670 O O . SER A 1 81 ? 9.426 -3.177 -18.037 1.00 95.62 81 SER A O 1
ATOM 672 N N . LYS A 1 82 ? 7.267 -3.513 -18.591 1.00 96.56 82 LYS A N 1
ATOM 673 C CA . LYS A 1 82 ? 7.461 -3.380 -20.038 1.00 96.56 82 LYS A CA 1
ATOM 674 C C . LYS A 1 82 ? 8.097 -2.037 -20.409 1.00 96.56 82 LYS A C 1
ATOM 676 O O . LYS A 1 82 ? 9.120 -2.014 -21.084 1.00 96.56 82 LYS A O 1
ATOM 681 N N . SER A 1 83 ? 7.543 -0.931 -19.908 1.00 96.19 83 SER A N 1
ATOM 682 C CA . SER A 1 83 ? 8.070 0.413 -20.178 1.00 96.19 83 SER A CA 1
ATOM 683 C C . SER A 1 83 ? 9.515 0.583 -19.693 1.00 96.19 83 SER A C 1
ATOM 685 O O . SER A 1 83 ? 10.354 1.146 -20.397 1.00 96.19 83 SER A O 1
ATOM 687 N N . ARG A 1 84 ? 9.841 0.054 -18.506 1.00 97.38 84 ARG A N 1
ATOM 688 C CA . ARG A 1 84 ? 11.214 0.052 -17.989 1.00 97.38 84 ARG A CA 1
ATOM 689 C C . ARG A 1 84 ? 12.148 -0.734 -18.906 1.00 97.38 84 ARG A C 1
ATOM 691 O O . ARG A 1 84 ? 13.244 -0.261 -19.190 1.00 97.38 84 ARG A O 1
ATOM 698 N N . ASP A 1 85 ? 11.747 -1.921 -19.338 1.00 97.88 85 ASP A N 1
ATOM 699 C CA . ASP A 1 85 ? 12.603 -2.790 -20.144 1.00 97.88 85 ASP A CA 1
ATOM 700 C C . ASP A 1 85 ? 12.868 -2.171 -21.528 1.00 97.88 85 ASP A C 1
ATOM 702 O O . ASP A 1 85 ? 14.013 -2.149 -21.985 1.00 97.88 85 ASP A O 1
ATOM 706 N N . GLU A 1 86 ? 11.852 -1.551 -22.137 1.00 97.94 86 GLU A N 1
ATOM 707 C CA . GLU A 1 86 ? 11.992 -0.745 -23.357 1.00 97.94 86 GLU A CA 1
ATOM 708 C C . GLU A 1 86 ? 12.982 0.415 -23.165 1.00 97.94 86 GLU A C 1
ATOM 710 O O . GLU A 1 86 ? 13.883 0.608 -23.988 1.00 97.94 86 GLU A O 1
ATOM 715 N N . LEU A 1 87 ? 12.879 1.145 -22.048 1.00 97.88 87 LEU A N 1
ATOM 716 C CA . LEU A 1 87 ? 13.795 2.238 -21.719 1.00 97.88 87 LEU A CA 1
ATOM 717 C C . LEU A 1 87 ? 15.240 1.748 -21.552 1.00 97.88 87 LEU A C 1
ATOM 719 O O . LEU A 1 87 ? 16.165 2.390 -22.049 1.00 97.88 87 LEU A O 1
ATOM 723 N N . VAL A 1 88 ? 15.455 0.606 -20.889 1.00 98.25 88 VAL A N 1
ATOM 724 C CA . VAL A 1 88 ? 16.797 0.024 -20.717 1.00 98.25 88 VAL A CA 1
ATOM 725 C C . VAL A 1 88 ? 17.404 -0.356 -22.066 1.00 98.25 88 VAL A C 1
ATOM 727 O O . VAL A 1 88 ? 18.582 -0.080 -22.304 1.00 98.25 88 VAL A O 1
ATOM 730 N N . VAL A 1 89 ? 16.624 -0.966 -22.961 1.00 98.06 89 VAL A N 1
ATOM 731 C CA . VAL A 1 89 ? 17.091 -1.325 -24.309 1.00 98.06 89 VAL A CA 1
ATOM 732 C C . VAL A 1 89 ? 17.445 -0.073 -25.111 1.00 98.06 89 VAL A C 1
ATOM 734 O O . VAL A 1 89 ? 18.532 -0.008 -25.692 1.00 98.06 89 VAL A O 1
ATOM 737 N N . ALA A 1 90 ? 16.578 0.941 -25.102 1.00 97.75 90 ALA A N 1
ATOM 738 C CA . ALA A 1 90 ? 16.815 2.199 -25.804 1.00 97.75 90 ALA A CA 1
ATOM 739 C C . ALA A 1 90 ? 18.066 2.923 -25.279 1.00 97.75 90 ALA A C 1
ATOM 741 O O . ALA A 1 90 ? 18.919 3.331 -26.070 1.00 97.75 90 ALA A O 1
ATOM 742 N N . ALA A 1 91 ? 18.224 3.016 -23.956 1.00 97.69 91 ALA A N 1
ATOM 743 C CA . ALA A 1 91 ? 19.382 3.642 -23.325 1.00 97.69 91 ALA A CA 1
ATOM 744 C C . ALA A 1 91 ? 20.68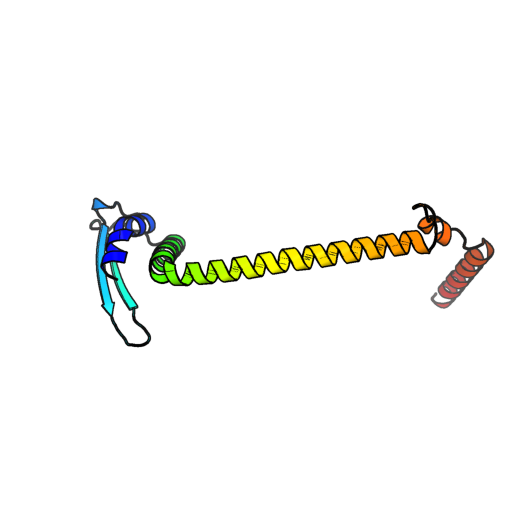7 2.909 -23.667 1.00 97.69 91 ALA A C 1
ATOM 746 O O . ALA A 1 91 ? 21.676 3.545 -24.032 1.00 97.69 91 ALA A O 1
ATOM 747 N N . ARG A 1 92 ? 20.689 1.568 -23.624 1.00 97.81 92 ARG A N 1
ATOM 748 C CA . ARG A 1 92 ? 21.854 0.761 -24.023 1.00 97.81 92 ARG A CA 1
ATOM 749 C C . ARG A 1 92 ? 22.220 0.978 -25.485 1.00 97.81 92 ARG A C 1
ATOM 751 O O . ARG A 1 92 ? 23.395 1.168 -25.784 1.00 97.81 92 ARG A O 1
ATOM 758 N N . LYS A 1 93 ? 21.233 0.983 -26.386 1.00 97.75 93 LYS A N 1
ATOM 759 C CA . LYS A 1 93 ? 21.464 1.251 -27.810 1.00 97.75 93 LYS A CA 1
ATOM 760 C C . LYS A 1 93 ? 22.084 2.635 -28.011 1.00 97.75 93 LYS A C 1
ATOM 762 O O . LYS A 1 93 ? 23.107 2.742 -28.676 1.00 97.75 93 LYS A O 1
ATOM 767 N N . ALA A 1 94 ? 21.520 3.670 -27.390 1.00 97.19 94 ALA A N 1
ATOM 768 C CA . ALA A 1 94 ? 22.041 5.032 -27.487 1.00 97.19 94 ALA A CA 1
ATOM 769 C C . ALA A 1 94 ? 23.482 5.149 -26.958 1.00 97.19 94 ALA A C 1
ATOM 771 O O . ALA A 1 94 ? 24.324 5.775 -27.598 1.00 97.19 94 ALA A O 1
ATOM 772 N N . MET A 1 95 ? 23.791 4.504 -25.829 1.00 96.81 95 MET A N 1
ATOM 773 C CA . MET A 1 95 ? 25.152 4.473 -25.280 1.00 96.81 95 MET A CA 1
ATOM 774 C C . MET A 1 95 ? 26.145 3.765 -26.208 1.00 96.81 95 MET A C 1
ATOM 776 O O . MET A 1 95 ? 27.276 4.225 -26.349 1.00 96.81 95 MET A O 1
ATOM 780 N N . LEU A 1 96 ? 25.738 2.666 -26.850 1.00 96.75 96 LEU A N 1
ATOM 781 C CA . LEU A 1 96 ? 26.585 1.948 -27.804 1.00 96.75 96 LEU A CA 1
ATOM 782 C C . LEU A 1 96 ? 26.870 2.782 -29.055 1.00 96.75 96 LEU A C 1
ATOM 784 O O . LEU A 1 96 ? 28.024 2.851 -29.472 1.00 96.75 96 LEU A O 1
ATOM 788 N N . GLU A 1 97 ? 25.857 3.445 -29.616 1.00 95.69 97 GLU A N 1
ATOM 789 C CA . GLU A 1 97 ? 26.046 4.342 -30.763 1.00 95.69 97 GLU A CA 1
ATOM 790 C C . GLU A 1 97 ? 26.955 5.523 -30.408 1.00 95.69 97 GLU A C 1
ATOM 792 O O . GLU A 1 97 ? 27.869 5.845 -31.164 1.00 95.69 97 GLU A O 1
ATOM 797 N N . LEU A 1 98 ? 26.787 6.116 -29.220 1.00 94.12 98 LEU A N 1
ATOM 798 C CA . LEU A 1 98 ? 27.673 7.177 -28.738 1.00 94.12 98 LEU A CA 1
ATOM 799 C C . LEU A 1 98 ? 29.122 6.686 -28.607 1.00 94.12 98 LEU A C 1
ATOM 801 O O . LEU A 1 98 ? 30.042 7.333 -29.102 1.00 94.12 98 LEU A O 1
ATOM 805 N N . ALA A 1 99 ? 29.337 5.524 -27.985 1.00 92.44 99 ALA A N 1
ATOM 806 C CA . ALA A 1 99 ? 30.670 4.947 -27.828 1.00 92.44 99 ALA A CA 1
ATOM 807 C C . ALA A 1 99 ? 31.317 4.595 -29.178 1.00 92.44 99 ALA A C 1
ATOM 809 O O . ALA A 1 99 ? 32.530 4.752 -29.346 1.00 92.44 99 ALA A O 1
ATOM 810 N N . LYS A 1 100 ? 30.519 4.132 -30.148 1.00 91.19 100 LYS A N 1
ATOM 811 C CA . LYS A 1 100 ? 30.972 3.862 -31.513 1.00 91.19 100 LYS A CA 1
ATOM 812 C C . LYS A 1 100 ? 31.363 5.154 -32.227 1.00 91.19 100 LYS A C 1
ATOM 814 O O . LYS A 1 100 ? 32.476 5.219 -32.733 1.00 91.19 100 LYS A O 1
ATOM 819 N N . ALA A 1 101 ? 30.526 6.188 -32.179 1.00 86.94 101 ALA A N 1
ATOM 820 C CA . ALA A 1 101 ? 30.825 7.493 -32.766 1.00 86.94 101 ALA A CA 1
ATOM 821 C C . ALA A 1 101 ? 32.090 8.124 -32.159 1.00 86.94 101 ALA A C 1
ATOM 823 O O . ALA A 1 101 ? 32.935 8.644 -32.883 1.00 86.94 101 ALA A O 1
ATOM 824 N N . MET A 1 102 ? 32.272 8.023 -30.837 1.00 83.75 102 MET A N 1
ATOM 825 C CA . MET A 1 102 ? 33.496 8.480 -30.167 1.00 83.75 102 MET A CA 1
ATOM 826 C C . MET A 1 102 ? 34.737 7.727 -30.659 1.00 83.75 102 MET A C 1
ATOM 828 O O . MET A 1 102 ? 35.776 8.347 -30.871 1.00 83.75 102 MET A O 1
ATOM 832 N N . ARG A 1 103 ? 34.630 6.406 -30.856 1.00 79.19 103 ARG A N 1
ATOM 833 C CA . ARG A 1 103 ? 35.721 5.568 -31.374 1.00 79.19 103 ARG A CA 1
ATOM 834 C C . ARG A 1 103 ? 36.031 5.859 -32.838 1.00 79.19 103 ARG A C 1
ATOM 836 O O . ARG A 1 103 ? 37.190 5.932 -33.219 1.00 79.19 103 ARG A O 1
ATOM 843 N N . GLU A 1 104 ? 35.007 6.000 -33.667 1.00 78.75 104 GLU A N 1
ATOM 844 C CA . GLU A 1 104 ? 35.180 6.334 -35.078 1.00 78.75 104 GLU A CA 1
ATOM 845 C C . GLU A 1 104 ? 35.826 7.708 -35.213 1.00 78.75 104 GLU A C 1
ATOM 847 O O . GLU A 1 104 ? 36.810 7.820 -35.930 1.00 78.75 104 GLU A O 1
ATOM 852 N N . MET A 1 105 ? 35.392 8.703 -34.432 1.00 73.81 105 MET A N 1
ATOM 853 C CA . MET A 1 105 ? 36.037 10.013 -34.393 1.00 73.81 105 MET A CA 1
ATOM 854 C C . MET A 1 105 ? 37.509 9.932 -33.957 1.00 73.81 105 MET A C 1
ATOM 856 O O . MET A 1 105 ? 38.356 10.602 -34.548 1.00 73.81 105 MET A O 1
ATOM 860 N N . THR A 1 106 ? 37.867 9.095 -32.974 1.00 64.50 106 THR A N 1
ATOM 861 C CA . THR A 1 106 ? 39.278 8.886 -32.598 1.00 64.50 106 THR A CA 1
ATOM 862 C C . THR A 1 106 ? 40.088 8.095 -33.628 1.00 64.50 106 THR A C 1
ATOM 864 O O . THR A 1 106 ? 41.292 8.314 -33.738 1.00 64.50 106 THR A O 1
ATOM 867 N N . CYS A 1 107 ? 39.460 7.226 -34.422 1.00 59.56 107 CYS A N 1
ATOM 868 C CA . CYS A 1 107 ? 40.114 6.535 -35.534 1.00 59.56 107 CYS A CA 1
ATOM 869 C C . CYS A 1 107 ? 40.264 7.423 -36.782 1.00 59.56 107 CYS A C 1
ATOM 871 O O . CYS A 1 107 ? 41.299 7.352 -37.440 1.00 59.56 107 CYS A O 1
ATOM 873 N N . THR A 1 108 ? 39.279 8.268 -37.113 1.00 56.72 108 THR A N 1
ATOM 874 C CA . THR A 1 108 ? 39.264 9.063 -38.354 1.00 56.72 108 THR A CA 1
ATOM 875 C C . THR A 1 108 ? 40.255 10.208 -38.366 1.00 56.72 108 THR A C 1
ATOM 877 O O . THR A 1 108 ? 40.790 10.492 -39.433 1.00 56.72 108 THR A O 1
ATOM 880 N N . LEU A 1 109 ? 40.531 10.865 -37.230 1.00 54.75 109 LEU A N 1
ATOM 881 C CA . LEU A 1 109 ? 41.597 11.872 -37.234 1.00 54.75 109 LEU A CA 1
ATOM 882 C C . LEU A 1 109 ? 43.005 11.228 -37.139 1.00 54.75 109 LEU A C 1
ATOM 884 O O . LEU A 1 109 ? 43.991 11.952 -37.199 1.00 54.75 109 LEU A O 1
ATOM 888 N N . GLY A 1 110 ? 43.115 9.891 -37.057 1.00 44.62 110 GLY A N 1
ATOM 889 C CA . GLY A 1 110 ? 44.375 9.147 -37.127 1.00 44.62 110 GLY A CA 1
ATOM 890 C C . GLY A 1 110 ? 45.273 9.345 -35.902 1.00 44.62 110 GLY A C 1
ATOM 891 O O . GLY A 1 110 ? 46.017 10.311 -35.827 1.00 44.62 110 GLY A O 1
ATOM 892 N N . HIS A 1 111 ? 45.244 8.397 -34.959 1.00 47.09 111 HIS A N 1
ATOM 893 C CA . HIS A 1 111 ? 46.202 8.285 -33.846 1.00 47.09 111 HIS A CA 1
ATOM 894 C C . HIS A 1 111 ? 46.555 9.604 -33.126 1.00 47.09 111 HIS A C 1
ATOM 896 O O . HIS A 1 111 ? 47.667 10.115 -33.244 1.00 47.09 111 HIS A O 1
ATOM 902 N N . TYR A 1 112 ? 45.674 10.092 -32.257 1.00 48.69 112 TYR A N 1
ATOM 903 C CA . TYR A 1 112 ? 46.106 10.918 -31.120 1.00 48.69 112 TYR A CA 1
ATOM 904 C C . TYR A 1 112 ? 46.124 10.009 -29.911 1.00 48.69 112 TYR A C 1
ATOM 906 O O . TYR A 1 112 ? 45.115 9.765 -29.253 1.00 48.69 112 TYR A O 1
ATOM 914 N N . ASP A 1 113 ? 47.320 9.496 -29.646 1.00 43.38 113 ASP A N 1
ATOM 915 C CA . ASP A 1 113 ? 47.737 9.193 -28.287 1.00 43.38 113 ASP A CA 1
ATOM 916 C C . ASP A 1 113 ? 47.311 10.352 -27.363 1.00 43.38 113 ASP A C 1
ATOM 918 O O . ASP A 1 113 ? 47.330 11.522 -27.767 1.00 43.38 113 ASP A O 1
ATOM 922 N N . ALA A 1 114 ? 46.927 10.040 -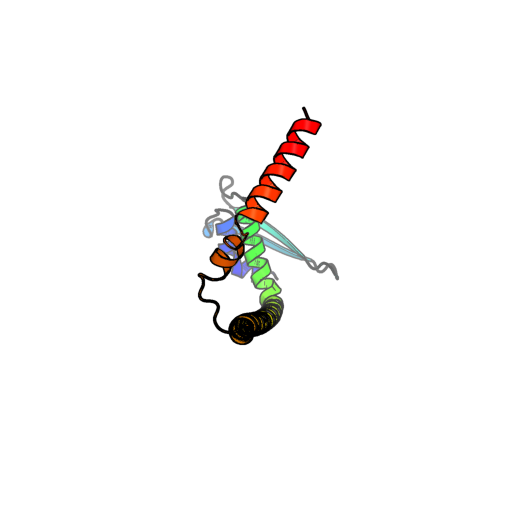26.126 1.00 48.44 114 ALA A N 1
ATOM 923 C CA . ALA A 1 114 ? 46.424 10.998 -25.140 1.00 48.44 114 ALA A CA 1
ATOM 924 C C . ALA A 1 114 ? 47.387 12.185 -24.88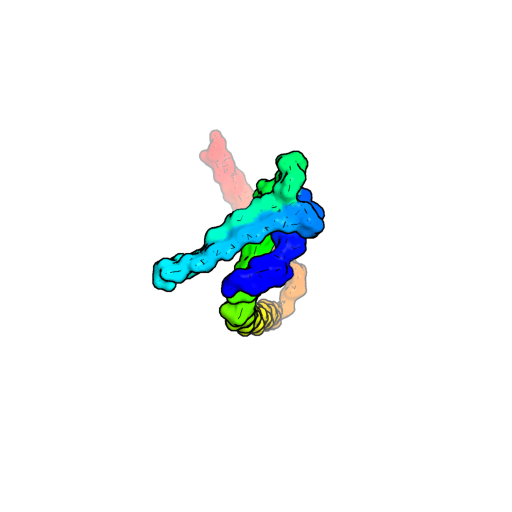8 1.00 48.44 114 ALA A C 1
ATOM 926 O O . ALA A 1 114 ? 46.996 13.194 -24.302 1.00 48.44 114 ALA A O 1
ATOM 927 N N . GLY A 1 115 ? 48.631 12.110 -25.376 1.00 47.44 115 GLY A N 1
ATOM 928 C CA . GLY A 1 115 ? 49.584 13.215 -25.421 1.00 47.44 115 GLY A CA 1
ATOM 929 C C . GLY A 1 115 ? 49.313 14.324 -26.455 1.00 47.44 115 GLY A C 1
ATOM 930 O O . GLY A 1 115 ? 49.892 15.400 -26.314 1.00 47.44 115 GLY A O 1
ATOM 931 N N . PHE A 1 116 ? 48.465 14.141 -27.475 1.00 44.00 116 PHE A N 1
ATOM 932 C CA . PHE A 1 116 ? 48.237 15.181 -28.499 1.00 44.00 116 PHE A CA 1
ATOM 933 C C . PHE A 1 116 ? 47.442 16.377 -27.961 1.00 44.00 116 PHE A C 1
ATOM 935 O O . PHE A 1 116 ? 47.800 17.523 -28.229 1.00 44.00 116 PHE A O 1
ATOM 942 N N . THR A 1 117 ? 46.432 16.133 -27.122 1.00 46.75 117 THR A N 1
ATOM 943 C CA . THR A 1 117 ? 45.621 17.194 -26.500 1.00 46.75 117 THR A CA 1
ATOM 944 C C . THR A 1 117 ? 46.447 18.069 -25.549 1.00 46.75 117 THR A C 1
ATOM 946 O O . THR A 1 117 ? 46.139 19.242 -25.366 1.00 46.75 117 THR A O 1
ATOM 949 N N . LEU A 1 118 ? 47.539 17.532 -24.989 1.00 45.16 118 LEU A N 1
ATOM 950 C CA . LEU A 1 118 ? 48.497 18.298 -24.184 1.00 45.16 118 LEU A CA 1
ATOM 951 C C . LEU A 1 118 ? 49.542 19.038 -25.050 1.00 45.16 118 LEU A C 1
ATOM 953 O O . LEU A 1 118 ? 50.052 20.086 -24.648 1.00 45.16 118 LEU A O 1
ATOM 957 N N . ARG A 1 119 ? 49.852 18.529 -26.256 1.00 40.59 119 ARG A N 1
ATOM 958 C CA . ARG A 1 119 ? 50.838 19.128 -27.179 1.00 40.59 119 ARG A CA 1
ATOM 959 C C . ARG A 1 119 ? 50.301 20.285 -28.022 1.00 40.59 119 ARG A C 1
ATOM 961 O O . ARG A 1 119 ? 51.067 21.182 -28.364 1.00 40.59 119 ARG A O 1
ATOM 968 N N . THR A 1 120 ? 49.007 20.330 -28.331 1.00 44.97 120 THR A N 1
ATOM 969 C CA . THR A 1 120 ? 48.425 21.465 -29.076 1.00 44.97 120 THR A CA 1
ATOM 970 C C . THR A 1 120 ? 48.311 22.739 -28.235 1.00 44.97 120 THR A C 1
ATOM 972 O O . THR A 1 120 ? 48.366 23.831 -28.793 1.00 44.97 120 THR A O 1
ATOM 975 N N . TYR A 1 121 ? 48.275 22.628 -26.902 1.00 42.50 121 TYR A N 1
ATOM 976 C CA . TYR A 1 121 ? 48.422 23.777 -25.999 1.00 42.50 121 TYR A CA 1
ATOM 977 C C . TYR A 1 121 ? 49.872 24.269 -25.867 1.00 42.50 121 TYR A C 1
ATOM 979 O O . TYR A 1 121 ? 50.098 25.428 -25.526 1.00 42.50 121 TYR A O 1
ATOM 987 N N . THR A 1 122 ? 50.866 23.427 -26.164 1.00 46.75 122 THR A N 1
ATOM 988 C CA . THR A 1 122 ? 52.295 23.772 -26.037 1.00 46.75 122 THR A CA 1
ATOM 989 C C . THR A 1 122 ? 52.967 24.176 -27.354 1.00 46.75 122 THR A C 1
ATOM 991 O O . THR A 1 122 ? 54.113 24.612 -27.330 1.00 46.75 122 THR A O 1
ATOM 994 N N . HIS A 1 123 ? 52.255 24.145 -28.488 1.00 50.69 123 HIS A N 1
ATOM 995 C CA . HIS A 1 123 ? 52.716 24.698 -29.773 1.00 50.69 123 HIS A CA 1
ATOM 996 C C . HIS A 1 123 ? 52.243 26.139 -30.048 1.00 50.69 123 HIS A C 1
ATOM 998 O O . HIS A 1 123 ? 52.210 26.581 -31.198 1.00 50.69 123 HIS A O 1
ATOM 1004 N N . ALA A 1 124 ? 51.943 26.929 -29.014 1.00 56.62 124 ALA A N 1
ATOM 1005 C CA . ALA A 1 124 ? 52.135 28.367 -29.157 1.00 56.62 124 ALA A CA 1
ATOM 1006 C C . ALA A 1 124 ? 53.649 28.591 -29.290 1.00 56.62 124 ALA A C 1
ATOM 1008 O O . ALA A 1 124 ? 54.396 28.359 -28.341 1.00 56.62 124 ALA A O 1
ATOM 1009 N N . THR A 1 125 ? 54.125 28.969 -30.481 1.00 62.50 125 THR A N 1
ATOM 1010 C CA . THR A 1 125 ? 55.522 29.387 -30.651 1.00 62.50 125 THR A CA 1
ATOM 1011 C C . THR A 1 125 ? 55.841 30.471 -29.623 1.00 62.50 125 THR A C 1
ATOM 1013 O O . THR A 1 125 ? 54.956 31.241 -29.250 1.00 62.50 125 THR A O 1
ATOM 1016 N N . ARG A 1 126 ? 57.096 30.550 -29.162 1.00 60.00 126 ARG A N 1
ATOM 1017 C CA . ARG A 1 126 ? 57.536 31.559 -28.178 1.00 60.00 126 ARG A CA 1
ATOM 1018 C C . ARG A 1 126 ? 57.057 32.969 -28.555 1.00 60.00 126 ARG A C 1
ATOM 1020 O O . ARG A 1 126 ? 56.530 33.678 -27.717 1.00 60.00 126 ARG A O 1
ATOM 1027 N N . GLN A 1 127 ? 57.059 33.271 -29.855 1.00 61.50 127 GLN A N 1
ATOM 1028 C CA . GLN A 1 127 ? 56.478 34.483 -30.436 1.00 61.50 127 GLN A CA 1
ATOM 1029 C C . GLN A 1 127 ? 55.000 34.723 -30.068 1.00 61.50 127 GLN A C 1
ATOM 1031 O O . GLN A 1 127 ? 54.652 35.832 -29.688 1.00 61.50 127 GLN A O 1
ATOM 1036 N N . LYS A 1 128 ? 54.126 33.710 -30.142 1.00 66.38 128 LYS A N 1
ATOM 1037 C CA . LYS A 1 128 ? 52.709 33.852 -29.764 1.00 66.38 128 LYS A CA 1
ATOM 1038 C C . LYS A 1 128 ? 52.507 33.977 -28.255 1.00 66.38 128 LYS A C 1
ATOM 1040 O O . LYS A 1 128 ? 51.544 34.603 -27.822 1.00 66.38 128 LYS A O 1
ATOM 1045 N N . GLN A 1 129 ? 53.396 33.384 -27.457 1.00 61.91 129 GLN A N 1
ATOM 1046 C CA . GLN A 1 129 ? 53.395 33.580 -26.005 1.00 61.91 129 GLN A CA 1
ATOM 1047 C C . GLN A 1 129 ? 53.837 35.007 -25.647 1.00 61.91 129 GLN A C 1
ATOM 1049 O O . GLN A 1 129 ? 53.200 35.640 -24.808 1.00 61.91 129 GLN A O 1
ATOM 1054 N N . ASP A 1 130 ? 54.849 35.535 -26.339 1.00 65.31 130 ASP A N 1
ATOM 1055 C CA . ASP A 1 130 ? 55.337 36.905 -26.168 1.00 65.31 130 ASP A CA 1
ATOM 1056 C C . ASP A 1 130 ? 54.300 37.944 -26.650 1.00 65.31 130 ASP A C 1
ATOM 1058 O O . ASP A 1 130 ? 54.054 38.928 -25.954 1.00 65.31 130 ASP A O 1
ATOM 1062 N N . GLU A 1 131 ? 53.610 37.702 -27.774 1.00 70.56 131 GLU A N 1
ATOM 1063 C CA . GLU A 1 131 ? 52.490 38.540 -28.250 1.00 70.56 131 GLU A CA 1
ATOM 1064 C C . GLU A 1 131 ? 51.323 38.560 -27.254 1.00 70.56 131 GLU A C 1
ATOM 1066 O O . GLU A 1 131 ? 50.764 39.620 -26.961 1.00 70.56 131 GLU A O 1
ATOM 1071 N N . ALA A 1 132 ? 50.962 37.404 -26.688 1.00 64.00 132 ALA A N 1
ATOM 1072 C CA . ALA A 1 132 ? 49.916 37.323 -25.672 1.00 64.00 132 ALA A CA 1
ATOM 1073 C C . ALA A 1 132 ? 50.325 38.039 -24.374 1.00 64.00 132 ALA A C 1
ATOM 1075 O O . ALA A 1 132 ? 49.506 38.742 -23.778 1.00 64.00 132 ALA A O 1
ATOM 1076 N N . ALA A 1 133 ? 51.592 37.919 -23.961 1.00 70.12 133 ALA A N 1
ATOM 1077 C CA . ALA A 1 133 ? 52.131 38.616 -22.797 1.00 70.12 133 ALA A CA 1
ATOM 1078 C C . ALA A 1 133 ? 52.161 40.141 -22.999 1.00 70.12 133 ALA A C 1
ATOM 1080 O O . ALA A 1 133 ? 51.760 40.877 -22.097 1.00 70.12 133 ALA A O 1
ATOM 1081 N N . GLN A 1 134 ? 52.552 40.627 -24.183 1.00 72.62 134 GLN A N 1
ATOM 1082 C CA . GLN A 1 134 ? 52.487 42.053 -24.524 1.00 72.62 134 GLN A CA 1
ATOM 1083 C C . GLN A 1 134 ? 51.049 42.570 -24.568 1.00 72.62 134 GLN A C 1
ATOM 1085 O O . GLN A 1 134 ? 50.769 43.640 -24.031 1.00 72.62 134 GLN A O 1
ATOM 1090 N N . THR A 1 135 ? 50.128 41.802 -25.152 1.00 70.88 135 THR A N 1
ATOM 1091 C CA . THR A 1 135 ? 48.709 42.179 -25.234 1.00 70.88 135 THR A CA 1
ATOM 1092 C C . THR A 1 135 ? 48.093 42.290 -23.837 1.00 70.88 135 THR A C 1
ATOM 1094 O O . THR A 1 135 ? 47.445 43.287 -23.520 1.00 70.88 135 THR A O 1
ATOM 1097 N N . MET A 1 136 ? 48.352 41.309 -22.966 1.00 60.09 136 MET A N 1
ATOM 1098 C CA . MET A 1 136 ? 47.911 41.341 -21.568 1.00 60.09 136 MET A CA 1
ATOM 1099 C C . MET A 1 136 ? 48.564 42.483 -20.778 1.00 60.09 136 MET A C 1
ATOM 1101 O O . MET A 1 136 ? 47.879 43.161 -20.017 1.00 60.09 136 MET A O 1
ATOM 1105 N N . GLY A 1 137 ? 49.861 42.736 -20.977 1.00 69.38 137 GLY A N 1
ATOM 1106 C CA . GLY A 1 137 ? 50.572 43.846 -20.336 1.00 69.38 137 GLY A CA 1
ATOM 1107 C C . GLY A 1 137 ? 50.026 45.215 -20.748 1.00 69.38 137 GLY A C 1
ATOM 1108 O O . GLY A 1 137 ? 49.803 46.068 -19.894 1.00 69.38 137 GLY A O 1
ATOM 1109 N N . SER A 1 138 ? 49.737 45.404 -22.038 1.00 67.12 138 SER A N 1
ATOM 1110 C CA . SER A 1 138 ? 49.149 46.639 -22.564 1.00 67.12 138 SER A CA 1
ATOM 1111 C C . SER A 1 138 ? 47.739 46.876 -22.030 1.00 67.12 138 SER A C 1
ATOM 1113 O O . SER A 1 138 ? 47.402 48.004 -21.692 1.00 67.12 138 SER A O 1
ATOM 1115 N N . PHE A 1 139 ? 46.925 45.823 -21.915 1.00 64.88 139 PHE A N 1
ATOM 1116 C CA . PHE A 1 139 ? 45.596 45.920 -21.316 1.00 64.88 139 PHE A CA 1
ATOM 1117 C C . PHE A 1 139 ? 45.671 46.315 -19.834 1.00 64.88 139 PHE A C 1
ATOM 1119 O O . PHE A 1 139 ? 44.975 47.230 -19.406 1.00 64.88 139 PHE A O 1
ATOM 1126 N N . MET A 1 140 ? 46.563 45.690 -19.058 1.00 60.56 140 MET A N 1
ATOM 1127 C CA . MET A 1 140 ? 46.743 46.021 -17.638 1.00 60.56 140 MET A CA 1
ATOM 1128 C C . MET A 1 140 ? 47.265 47.449 -17.423 1.00 60.56 140 MET A C 1
ATOM 1130 O O . MET A 1 140 ? 46.854 48.099 -16.469 1.00 60.56 140 MET A O 1
ATOM 1134 N N . ALA A 1 141 ? 48.106 47.963 -18.325 1.00 62.59 141 ALA A N 1
ATOM 1135 C CA . ALA A 1 141 ? 48.588 49.347 -18.289 1.00 62.59 141 ALA A CA 1
ATOM 1136 C C . ALA A 1 141 ? 47.519 50.392 -18.657 1.00 62.59 141 ALA A C 1
ATOM 1138 O O . ALA A 1 141 ? 47.714 51.575 -18.409 1.00 62.59 141 ALA A O 1
ATOM 1139 N N . GLN A 1 142 ? 46.418 49.971 -19.279 1.00 56.12 142 GLN A N 1
ATOM 1140 C CA . GLN A 1 142 ? 45.314 50.840 -19.691 1.00 56.12 142 GLN A CA 1
ATOM 1141 C C . GLN A 1 142 ? 44.144 50.813 -18.693 1.00 56.12 142 GLN A C 1
ATOM 1143 O O . GLN A 1 142 ? 43.261 51.666 -18.747 1.00 56.12 142 GLN A O 1
ATOM 1148 N N . VAL A 1 143 ? 44.132 49.810 -17.809 1.00 53.12 143 VAL A N 1
ATOM 1149 C CA . VAL A 1 143 ? 43.129 49.592 -16.754 1.00 53.12 143 VAL A CA 1
ATOM 1150 C C . VAL A 1 143 ? 43.601 50.129 -15.391 1.00 53.12 143 VAL A C 1
ATOM 1152 O O . VAL A 1 143 ? 42.792 50.239 -14.470 1.00 53.12 143 VAL A O 1
ATOM 1155 N N . MET A 1 144 ? 44.880 50.499 -15.264 1.00 45.41 144 MET A N 1
ATOM 1156 C CA . MET A 1 144 ? 45.464 51.184 -14.103 1.00 45.41 144 MET A CA 1
ATOM 1157 C C . MET A 1 144 ? 45.744 52.649 -14.432 1.00 45.41 144 MET A C 1
ATOM 1159 O O . MET A 1 144 ? 45.531 53.489 -13.531 1.00 45.41 144 MET A O 1
#

Mean predicted aligned error: 14.86 Å

pLDDT: mean 81.63, std 17.18, range [40.59, 98.25]

Nearest PDB structures (foldseek):
  4rnd-assembly1_C  TM=2.890E-01  e=2.447E-01  Saccharomyces cerevisiae S288C
  5d80-assembly2_g  TM=2.422E-01  e=1.765E-01  Saccharomyces cerevisiae S288C
  4rnd-assembly1_A  TM=3.326E-01  e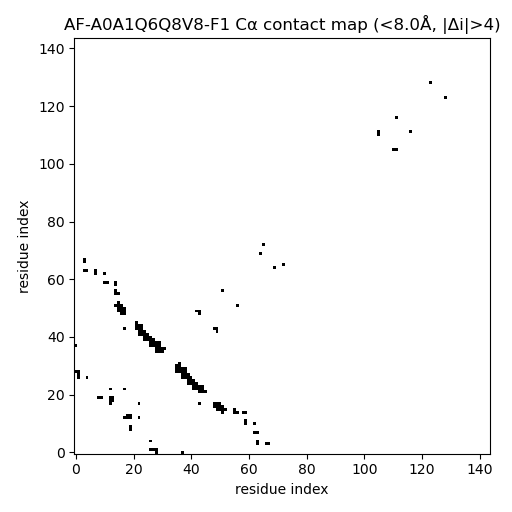=6.109E-01  Saccharomyces cerevisiae S288C
  5d80-assembly1_G  TM=2.378E-01  e=2.011E-01  Saccharomyces cerevisiae S288C
  5knb-assembly1_G  TM=1.704E-01  e=3.340E+00  Enterococcus hirae ATCC 9790